Protein AF-A0A183DKE3-F1 (afdb_monomer)

Sequence (76 aa):
MCSRETEFTVAKHSVRFLSVLLDGCVFIWIGDKNRLDALCFSQLLKGMTIIESPKPNHLTDSFAVKLNKLFPDKQV

Organism: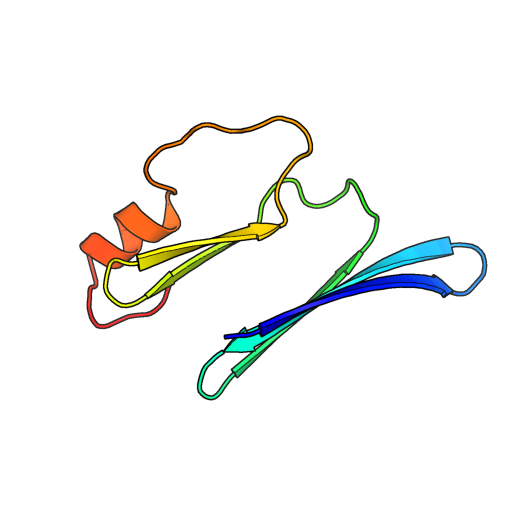 NCBI:txid637853

Secondary structure (DSSP, 8-state):
-EEEEEEEEETTEEEEEEEEE-SS-EEEEEE-TTS-S-EEEEETTEEEEEE--SS----SS-HHHHHHHHSTTS--

pLDDT: mean 78.48, std 11.66, range [50.72, 92.5]

Foldseek 3Di:
DDKDKDWDADPNDIKIWIWDDDVVDIDIDIGDLPPDAWDKKDAQLDIDIRHHHPPDPPPVADVQSVVCVVVRHDID

Radius of gyration: 14.0 Å; Cα contacts (8 Å, |Δi|>4): 126; chains: 1; bounding box: 29×27×38 Å

Mean predicted aligned error: 7.1 Å

Structure (mmCIF, N/CA/C/O backbone):
data_AF-A0A183DKE3-F1
#
_entry.id   AF-A0A183DKE3-F1
#
loop_
_atom_site.group_PDB
_atom_site.id
_atom_site.type_symbol
_atom_site.label_atom_id
_atom_site.label_alt_id
_atom_site.label_comp_id
_atom_site.label_asym_id
_atom_site.label_entity_id
_atom_site.label_seq_id
_atom_site.pdbx_PDB_ins_code
_atom_site.Cartn_x
_atom_site.Cartn_y
_atom_site.Cartn_z
_atom_site.occupancy
_atom_site.B_iso_or_equiv
_atom_site.auth_seq_id
_atom_site.auth_comp_id
_atom_site.auth_asym_id
_atom_site.auth_atom_id
_atom_site.pdbx_PDB_model_num
ATOM 1 N N . MET A 1 1 ? 1.554 -10.115 8.128 1.00 67.38 1 MET A N 1
ATOM 2 C CA . MET A 1 1 ? 1.528 -9.114 7.044 1.00 67.38 1 MET A CA 1
ATOM 3 C C . MET A 1 1 ? 2.947 -8.915 6.544 1.00 67.38 1 MET A C 1
ATOM 5 O O . MET A 1 1 ? 3.837 -8.784 7.375 1.00 67.38 1 MET A O 1
ATOM 9 N N . CYS A 1 2 ? 3.181 -8.969 5.237 1.00 74.38 2 CYS A N 1
ATOM 10 C CA . CYS A 1 2 ? 4.518 -8.822 4.652 1.00 74.38 2 CYS A CA 1
ATOM 11 C C . CYS A 1 2 ? 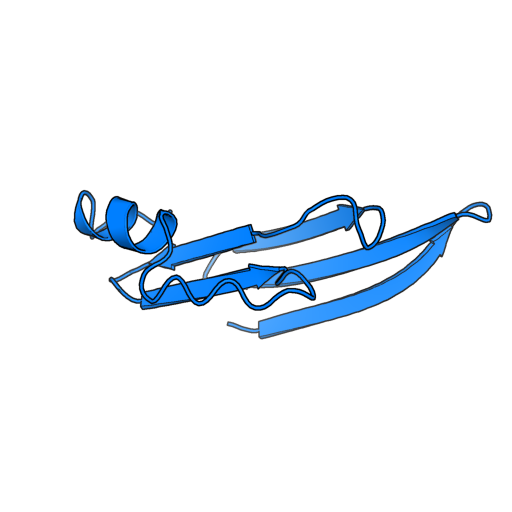4.421 -7.898 3.439 1.00 74.38 2 CYS A C 1
ATOM 13 O O . CYS A 1 2 ? 3.545 -8.104 2.600 1.00 74.38 2 CYS A O 1
ATOM 15 N N . SER A 1 3 ? 5.288 -6.888 3.362 1.00 80.75 3 SER A N 1
ATOM 16 C CA . SER A 1 3 ? 5.447 -6.062 2.168 1.00 80.75 3 SER A CA 1
ATOM 17 C C . SER A 1 3 ? 6.702 -6.479 1.407 1.00 80.75 3 SER A C 1
ATOM 19 O O . SER A 1 3 ? 7.727 -6.827 1.997 1.00 80.75 3 SER A O 1
ATOM 21 N N . ARG A 1 4 ? 6.618 -6.470 0.078 1.00 86.44 4 ARG A N 1
ATOM 22 C CA . ARG A 1 4 ? 7.771 -6.618 -0.810 1.00 86.44 4 ARG A CA 1
ATOM 23 C C . ARG A 1 4 ? 7.735 -5.541 -1.858 1.00 86.44 4 ARG A C 1
ATOM 25 O O . ARG A 1 4 ? 6.702 -5.326 -2.488 1.00 86.44 4 ARG A O 1
ATOM 32 N N . GLU A 1 5 ? 8.890 -4.946 -2.075 1.00 88.00 5 GLU A N 1
ATOM 33 C CA . GLU A 1 5 ? 9.072 -3.897 -3.051 1.00 88.00 5 GLU A CA 1
ATOM 34 C C . GLU A 1 5 ? 10.226 -4.251 -3.985 1.00 88.00 5 GLU A C 1
ATOM 36 O O . GLU A 1 5 ? 11.239 -4.807 -3.556 1.00 88.00 5 GLU A O 1
ATOM 41 N N . THR A 1 6 ? 10.059 -3.962 -5.270 1.00 90.56 6 THR A N 1
ATOM 42 C CA . THR A 1 6 ? 11.113 -4.113 -6.269 1.00 90.56 6 THR A CA 1
ATOM 43 C C . THR A 1 6 ? 10.924 -3.098 -7.392 1.00 90.56 6 THR A C 1
ATOM 45 O O . THR A 1 6 ? 9.846 -2.528 -7.562 1.00 90.56 6 THR A O 1
ATOM 48 N N . GLU A 1 7 ? 11.978 -2.865 -8.159 1.00 91.00 7 GLU A N 1
ATOM 49 C CA . GLU A 1 7 ? 11.969 -1.988 -9.322 1.00 91.00 7 GLU A CA 1
ATOM 50 C C . GLU A 1 7 ? 12.444 -2.798 -10.528 1.00 91.00 7 GLU A C 1
ATOM 52 O O . GLU A 1 7 ? 13.407 -3.562 -10.434 1.00 91.00 7 GLU A O 1
ATOM 57 N N . PHE A 1 8 ? 11.744 -2.667 -11.652 1.00 90.88 8 PHE A N 1
ATOM 58 C CA . PHE A 1 8 ? 12.070 -3.375 -12.882 1.00 90.88 8 PHE A CA 1
ATOM 59 C C . PHE A 1 8 ? 11.902 -2.488 -14.109 1.00 90.88 8 PHE A C 1
ATOM 61 O O . PHE A 1 8 ? 11.051 -1.604 -14.160 1.00 90.88 8 PHE A O 1
ATOM 68 N N . THR A 1 9 ? 12.698 -2.774 -15.137 1.00 92.50 9 THR A N 1
ATOM 69 C CA . THR A 1 9 ? 12.610 -2.090 -16.427 1.00 92.50 9 THR A CA 1
ATOM 70 C C . THR A 1 9 ? 11.723 -2.886 -17.378 1.00 92.50 9 THR A C 1
ATOM 72 O O . THR A 1 9 ? 12.060 -4.010 -17.747 1.00 92.50 9 THR A O 1
ATOM 75 N N . VAL A 1 10 ? 10.617 -2.293 -17.829 1.00 89.50 10 VAL A N 1
ATOM 76 C CA . VAL A 1 10 ? 9.698 -2.875 -18.819 1.00 89.50 10 VAL A CA 1
ATOM 77 C C . VAL A 1 10 ? 9.610 -1.933 -20.011 1.00 89.50 10 VAL A C 1
ATOM 79 O O . VAL A 1 10 ? 9.280 -0.764 -19.858 1.00 89.50 10 VAL A O 1
ATOM 82 N N . ALA A 1 11 ? 9.935 -2.424 -21.210 1.00 91.94 11 ALA A N 1
ATOM 83 C CA . ALA A 1 11 ? 9.891 -1.633 -22.446 1.00 91.94 11 ALA A CA 1
ATOM 84 C C . ALA A 1 11 ? 10.627 -0.272 -22.359 1.00 91.94 11 ALA A C 1
ATOM 86 O O . ALA A 1 11 ? 10.166 0.719 -22.911 1.00 91.94 11 ALA A O 1
ATOM 87 N N . LYS A 1 12 ? 11.791 -0.232 -21.689 1.00 91.25 12 LYS A N 1
ATOM 88 C CA . LYS A 1 12 ? 12.599 0.981 -21.408 1.00 91.25 12 LYS A CA 1
ATOM 89 C C . LYS A 1 12 ? 12.001 1.954 -20.377 1.00 91.25 12 LYS A C 1
ATOM 91 O O . LYS A 1 12 ? 12.580 3.013 -20.156 1.00 91.25 12 LYS A O 1
ATOM 96 N N . HIS A 1 13 ? 10.908 1.593 -19.714 1.00 88.19 13 HIS A N 1
ATOM 97 C CA . HIS A 1 13 ? 10.338 2.346 -18.598 1.00 88.19 13 HIS A CA 1
ATOM 98 C C . HIS A 1 13 ? 10.719 1.681 -17.274 1.00 88.19 13 HIS A C 1
ATOM 100 O O . HIS A 1 13 ? 10.569 0.466 -17.139 1.00 88.19 13 HIS A O 1
ATOM 106 N N . SER A 1 14 ? 11.220 2.457 -16.307 1.00 89.19 14 SER A N 1
ATOM 107 C CA . SER A 1 14 ? 11.423 1.954 -14.943 1.00 89.19 14 SER A CA 1
ATOM 108 C C . SER A 1 14 ? 10.096 1.978 -14.201 1.00 89.19 14 SER A C 1
ATOM 110 O O . SER A 1 14 ? 9.450 3.022 -14.129 1.00 89.19 14 SER A O 1
ATOM 112 N N . VAL A 1 15 ? 9.690 0.837 -13.660 1.00 90.00 15 VAL A N 1
ATOM 113 C CA . VAL A 1 15 ? 8.414 0.664 -12.975 1.00 90.00 15 VAL A CA 1
ATOM 114 C C . VAL A 1 15 ? 8.677 0.094 -11.592 1.00 90.00 15 VAL A C 1
ATOM 116 O O . VAL A 1 15 ? 9.456 -0.845 -11.422 1.00 90.00 15 VAL A O 1
ATOM 119 N N . ARG A 1 16 ? 8.007 0.660 -10.590 1.00 88.38 16 ARG A N 1
ATOM 120 C CA . ARG A 1 16 ? 8.073 0.193 -9.210 1.00 88.38 16 ARG A CA 1
ATOM 121 C C . ARG A 1 16 ? 6.904 -0.743 -8.947 1.00 88.38 16 ARG A C 1
ATOM 123 O O . ARG A 1 16 ? 5.768 -0.469 -9.335 1.00 88.38 16 ARG A O 1
ATOM 130 N N . PHE A 1 17 ? 7.203 -1.845 -8.280 1.00 88.94 17 PHE A N 1
ATOM 131 C CA . PHE A 1 17 ? 6.244 -2.844 -7.852 1.00 88.94 17 PHE A CA 1
ATOM 132 C C . PHE A 1 17 ? 6.243 -2.927 -6.342 1.00 88.94 17 PHE A C 1
ATOM 134 O O . PHE A 1 17 ? 7.289 -3.081 -5.712 1.00 88.94 17 PHE A O 1
ATOM 141 N N . LEU A 1 18 ? 5.046 -2.888 -5.779 1.00 88.12 18 LEU A N 1
ATOM 142 C CA . LEU A 1 18 ? 4.810 -3.120 -4.373 1.00 88.12 18 LEU A CA 1
ATOM 143 C C . LEU A 1 18 ? 3.744 -4.193 -4.224 1.00 88.12 18 LEU A C 1
ATOM 145 O O . LEU A 1 18 ? 2.680 -4.113 -4.831 1.00 88.12 18 LEU A O 1
ATOM 149 N N . SER A 1 19 ? 4.016 -5.166 -3.366 1.00 89.00 19 SER A N 1
ATOM 150 C CA . SER A 1 19 ? 3.024 -6.139 -2.931 1.00 89.00 19 SER A CA 1
ATOM 151 C C . SER A 1 19 ? 2.901 -6.121 -1.419 1.00 89.00 19 SER A C 1
ATOM 153 O O . SER A 1 19 ? 3.907 -6.044 -0.712 1.00 89.00 19 SER A O 1
ATOM 155 N N . VAL A 1 20 ? 1.670 -6.206 -0.926 1.00 85.75 20 VAL A N 1
ATOM 156 C CA . VAL A 1 20 ? 1.368 -6.389 0.492 1.00 85.75 20 VAL A CA 1
ATOM 157 C C . VAL A 1 20 ? 0.479 -7.607 0.633 1.00 85.75 20 VAL A C 1
ATOM 159 O O . VAL A 1 20 ? -0.614 -7.664 0.071 1.00 85.75 20 VAL A O 1
ATOM 162 N N . LEU A 1 21 ? 0.966 -8.584 1.390 1.00 85.62 21 LEU A N 1
ATOM 163 C CA . LEU A 1 21 ? 0.204 -9.767 1.751 1.00 85.62 21 LEU A CA 1
ATOM 164 C C . LEU A 1 21 ? -0.546 -9.500 3.059 1.00 85.62 21 LEU A C 1
ATOM 166 O O . LEU A 1 21 ? 0.077 -9.305 4.113 1.00 85.62 21 LEU A O 1
ATOM 170 N N . LEU A 1 22 ? -1.870 -9.494 2.967 1.00 82.00 22 LEU A N 1
ATOM 171 C CA . LEU A 1 22 ? -2.820 -9.381 4.068 1.00 82.00 22 LEU A CA 1
ATOM 172 C C . LEU A 1 22 ? -3.450 -10.759 4.327 1.00 82.00 22 LEU A C 1
ATOM 174 O O . LEU A 1 22 ? -3.240 -11.703 3.563 1.00 82.00 22 LEU A O 1
ATOM 178 N N . ASP A 1 23 ? -4.219 -10.889 5.406 1.00 78.62 23 ASP A N 1
ATOM 179 C CA . ASP A 1 23 ? -4.954 -12.128 5.661 1.00 78.62 23 ASP A CA 1
ATOM 180 C C . ASP A 1 23 ? -6.125 -12.246 4.670 1.00 78.62 23 ASP A C 1
ATOM 182 O O . ASP A 1 23 ? -7.010 -11.392 4.631 1.00 78.62 23 ASP A O 1
ATOM 186 N N . GLY A 1 24 ? -6.076 -13.246 3.788 1.00 83.56 24 GLY A N 1
ATOM 187 C CA . GLY A 1 24 ? -7.093 -13.475 2.755 1.00 83.56 24 GLY A CA 1
ATOM 188 C C . GLY A 1 24 ? -7.069 -12.531 1.543 1.00 83.56 24 GLY A C 1
ATOM 189 O O . GLY A 1 24 ? -7.889 -12.704 0.643 1.00 83.56 24 GLY A O 1
ATOM 190 N N . CYS A 1 25 ? -6.146 -11.563 1.457 1.00 85.69 25 CYS A N 1
ATOM 191 C CA . CYS A 1 25 ? -6.004 -10.729 0.260 1.00 85.69 25 CYS A CA 1
ATOM 192 C C . CYS A 1 25 ? -4.559 -10.307 -0.034 1.00 85.69 25 CYS A C 1
ATOM 194 O O . CYS A 1 25 ? -3.693 -10.252 0.839 1.00 85.69 25 CYS A O 1
ATOM 196 N N . VAL A 1 26 ? -4.296 -10.012 -1.307 1.00 89.06 26 VAL A N 1
ATOM 197 C CA . VAL A 1 26 ? -3.014 -9.479 -1.769 1.00 89.06 26 VAL A CA 1
ATOM 198 C C . VAL A 1 26 ? -3.279 -8.150 -2.447 1.00 89.06 26 VAL A C 1
ATOM 200 O O . VAL A 1 26 ? -4.081 -8.066 -3.375 1.00 89.06 26 VAL A O 1
ATOM 203 N N . PHE A 1 27 ? -2.586 -7.117 -1.989 1.00 86.50 27 PHE A N 1
ATOM 204 C CA . PHE A 1 27 ? -2.562 -5.830 -2.657 1.00 86.50 27 PHE A CA 1
ATOM 205 C C . PHE A 1 27 ? -1.320 -5.747 -3.543 1.00 86.50 27 PHE A C 1
ATOM 207 O O . PHE A 1 27 ? -0.219 -6.046 -3.081 1.00 86.50 27 PHE A O 1
ATOM 214 N N . ILE A 1 28 ? -1.491 -5.339 -4.802 1.00 90.38 28 ILE A N 1
ATOM 215 C CA . ILE A 1 28 ? -0.401 -5.141 -5.760 1.00 90.38 28 ILE A CA 1
ATOM 216 C C . ILE A 1 28 ? -0.534 -3.743 -6.354 1.00 90.38 28 ILE A C 1
ATOM 218 O O . ILE A 1 28 ? -1.574 -3.397 -6.911 1.00 90.38 28 ILE A O 1
ATOM 222 N N . TRP A 1 29 ? 0.537 -2.960 -6.273 1.00 88.25 29 TRP A N 1
ATOM 223 C CA . TRP A 1 29 ? 0.659 -1.675 -6.945 1.00 88.25 29 TRP A CA 1
ATOM 224 C C . TRP A 1 29 ? 1.829 -1.700 -7.920 1.00 88.25 29 TRP A C 1
ATOM 226 O O . TRP A 1 29 ? 2.913 -2.190 -7.603 1.00 88.25 29 TRP A O 1
ATOM 236 N N . ILE A 1 30 ? 1.578 -1.174 -9.116 1.00 89.69 30 ILE A N 1
ATOM 237 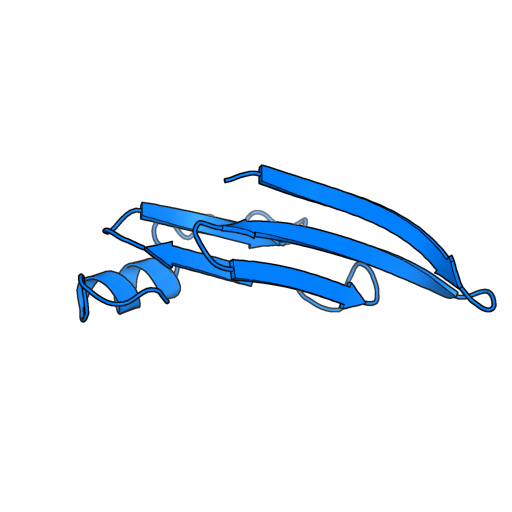C CA . ILE A 1 30 ? 2.539 -1.072 -10.209 1.00 89.69 30 ILE A CA 1
ATOM 238 C C . ILE A 1 30 ? 2.421 0.337 -10.772 1.00 89.69 30 ILE A C 1
ATOM 240 O O . ILE A 1 30 ? 1.339 0.747 -11.198 1.00 89.69 30 ILE A O 1
ATOM 244 N N . GLY A 1 31 ? 3.519 1.080 -10.786 1.00 88.19 31 GLY A N 1
ATOM 245 C CA . GLY A 1 31 ? 3.518 2.423 -11.344 1.00 88.19 31 GLY A CA 1
ATOM 246 C C . GLY A 1 31 ? 4.866 3.112 -11.259 1.00 88.19 31 GLY A C 1
ATOM 247 O O . GLY A 1 31 ? 5.850 2.563 -10.762 1.00 88.19 31 GLY A O 1
ATOM 248 N N . ASP A 1 32 ? 4.900 4.346 -11.749 1.00 84.00 32 ASP A N 1
ATOM 249 C CA . ASP A 1 32 ? 6.090 5.180 -11.644 1.00 84.00 32 ASP A CA 1
ATOM 250 C C . ASP A 1 32 ? 6.333 5.568 -10.184 1.00 84.00 32 ASP A C 1
ATOM 252 O O . ASP A 1 32 ? 5.401 5.908 -9.448 1.00 84.00 32 ASP A O 1
ATOM 256 N N . LYS A 1 33 ? 7.607 5.580 -9.783 1.00 69.50 33 LYS A N 1
ATOM 257 C CA . LYS A 1 33 ? 8.068 5.772 -8.398 1.00 69.50 33 LYS A CA 1
ATOM 258 C C . LYS A 1 33 ? 7.460 6.977 -7.664 1.00 69.50 33 LYS A C 1
ATOM 260 O O . LYS A 1 33 ? 7.326 6.914 -6.448 1.00 69.50 33 LYS A O 1
ATOM 265 N N . ASN A 1 34 ? 7.084 8.030 -8.390 1.00 67.56 34 ASN A N 1
ATOM 266 C CA . ASN A 1 34 ? 6.608 9.302 -7.836 1.00 67.56 34 ASN A CA 1
ATOM 267 C C . ASN A 1 34 ? 5.134 9.603 -8.160 1.00 67.56 34 ASN A C 1
ATOM 269 O O . ASN A 1 34 ? 4.695 10.735 -7.987 1.00 67.56 34 ASN A O 1
ATOM 273 N N . ARG A 1 35 ? 4.374 8.638 -8.696 1.00 71.12 35 ARG A N 1
ATOM 274 C CA . ARG A 1 35 ? 2.983 8.880 -9.116 1.00 71.12 35 ARG A CA 1
ATOM 275 C C . ARG A 1 35 ? 1.967 8.711 -7.983 1.00 71.12 35 ARG A C 1
ATOM 277 O O . ARG A 1 35 ? 0.855 9.221 -8.095 1.00 71.12 35 ARG A O 1
ATOM 284 N N . LEU A 1 36 ? 2.326 7.994 -6.918 1.00 69.12 36 LEU A N 1
ATOM 285 C CA . LEU A 1 36 ? 1.477 7.793 -5.748 1.00 69.12 36 LEU A CA 1
ATOM 286 C C . LEU A 1 36 ? 2.224 8.241 -4.489 1.00 69.12 36 LEU A C 1
ATOM 288 O O . LEU A 1 36 ? 3.217 7.625 -4.112 1.00 69.12 36 LEU A O 1
ATOM 292 N N . ASP A 1 37 ? 1.738 9.306 -3.853 1.00 66.81 37 ASP A N 1
ATOM 293 C CA . ASP A 1 37 ? 2.397 9.889 -2.679 1.00 66.81 37 ASP A CA 1
ATOM 294 C C . ASP A 1 37 ? 2.200 9.054 -1.416 1.00 66.81 37 ASP A C 1
ATOM 296 O O . ASP A 1 37 ? 3.1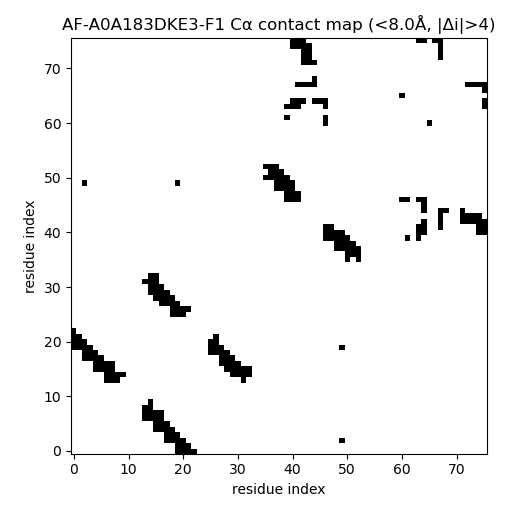22 8.913 -0.618 1.00 66.81 37 ASP A O 1
ATOM 300 N N . ALA A 1 38 ? 0.995 8.519 -1.211 1.00 72.12 38 ALA A N 1
ATOM 301 C CA . ALA A 1 38 ? 0.712 7.677 -0.065 1.00 72.12 38 ALA A CA 1
ATOM 302 C C . ALA A 1 38 ? -0.397 6.670 -0.351 1.00 72.12 38 ALA A C 1
ATOM 304 O O . ALA A 1 38 ? -1.390 6.980 -1.010 1.00 72.12 38 ALA A O 1
ATOM 305 N N . LEU A 1 39 ? -0.244 5.477 0.215 1.00 77.25 39 LEU A N 1
ATOM 306 C CA . LEU A 1 39 ? -1.307 4.487 0.321 1.00 77.25 39 LEU A CA 1
ATOM 307 C C . LEU A 1 39 ? -1.373 4.024 1.766 1.00 77.25 39 LEU A C 1
ATOM 309 O O . LEU A 1 39 ? -0.364 3.586 2.309 1.00 77.25 39 LEU A O 1
ATOM 313 N N . CYS A 1 40 ? -2.547 4.108 2.377 1.00 77.12 40 CYS A N 1
ATOM 314 C CA . CYS A 1 40 ? -2.748 3.790 3.785 1.00 77.12 40 CYS A CA 1
ATOM 315 C C . CYS A 1 40 ? -3.750 2.652 3.930 1.00 77.12 40 CYS A C 1
ATOM 317 O O . CYS A 1 40 ? -4.646 2.500 3.106 1.00 77.12 40 CYS A O 1
ATOM 319 N N . PHE A 1 41 ? -3.595 1.899 5.008 1.00 80.62 41 PHE A N 1
ATOM 320 C CA . PHE A 1 41 ? -4.429 0.766 5.371 1.00 80.62 41 PHE A CA 1
ATOM 321 C C . PHE A 1 41 ? -4.747 0.835 6.861 1.00 80.62 41 PHE A C 1
ATOM 323 O O . PHE A 1 41 ? -3.875 1.187 7.663 1.00 80.62 41 PHE A O 1
ATOM 330 N N . SER A 1 42 ? -5.966 0.479 7.258 1.00 79.75 42 SER A N 1
ATOM 331 C CA . SER A 1 42 ? -6.311 0.291 8.660 1.00 79.75 42 SER A CA 1
ATOM 332 C C . SER A 1 42 ? -7.304 -0.843 8.886 1.00 79.75 42 SER A C 1
ATOM 334 O O . SER A 1 42 ? -8.313 -0.984 8.198 1.00 79.75 42 SER A O 1
ATOM 336 N N . GLN A 1 43 ? -7.022 -1.642 9.911 1.00 78.06 43 GLN A N 1
ATOM 337 C CA . GLN A 1 43 ? -7.876 -2.726 10.372 1.00 78.06 43 GLN A CA 1
ATOM 338 C C . GLN A 1 43 ? -7.712 -2.870 11.887 1.00 78.06 43 GLN A C 1
ATOM 340 O O . GLN A 1 43 ? -6.600 -2.736 12.403 1.00 78.06 43 GLN A O 1
ATOM 345 N N . LEU A 1 44 ? -8.801 -3.165 12.608 1.00 70.06 44 LEU A N 1
ATOM 346 C CA . LEU A 1 44 ? -8.783 -3.371 14.065 1.00 70.06 44 LEU A CA 1
ATOM 347 C C . LEU A 1 44 ? -8.085 -2.224 14.827 1.00 70.06 44 LEU A C 1
ATOM 349 O O . LEU A 1 44 ? -7.290 -2.469 15.736 1.00 70.06 44 LEU A O 1
ATOM 353 N N . LEU A 1 45 ? -8.335 -0.970 14.430 1.00 60.41 45 LEU A N 1
ATOM 354 C CA . LEU A 1 45 ? -7.754 0.251 15.011 1.00 60.41 45 LEU A CA 1
ATOM 355 C C . LEU A 1 45 ? -6.227 0.378 14.874 1.00 60.41 45 LEU A C 1
ATOM 357 O O . LEU A 1 45 ? -5.639 1.328 15.392 1.00 60.41 45 LEU A O 1
ATOM 361 N N . LYS A 1 46 ? -5.577 -0.543 14.157 1.00 66.19 46 LYS A N 1
ATOM 362 C CA . LYS A 1 46 ? -4.170 -0.446 13.772 1.00 66.19 46 LYS A CA 1
ATOM 363 C C . LYS A 1 46 ? -4.097 0.122 12.361 1.00 66.19 46 LYS A C 1
ATOM 365 O O . LYS A 1 46 ? -4.783 -0.348 11.453 1.00 66.19 46 LYS A O 1
ATOM 370 N N . GLY A 1 47 ? -3.302 1.170 12.189 1.00 66.00 47 GLY A N 1
ATOM 371 C CA . GLY A 1 47 ? -3.026 1.787 10.895 1.00 66.00 47 GLY A CA 1
ATOM 372 C C . GLY A 1 47 ? -1.620 1.477 10.421 1.00 66.00 47 GLY A C 1
ATOM 373 O O . GLY A 1 47 ? -0.709 1.344 11.235 1.00 66.00 47 GLY A O 1
ATOM 374 N N . MET A 1 48 ? -1.437 1.409 9.109 1.00 71.25 48 MET A N 1
ATOM 375 C CA . MET A 1 48 ? -0.121 1.351 8.490 1.00 71.25 48 MET A CA 1
ATOM 376 C C . MET A 1 48 ? -0.120 2.129 7.177 1.00 71.25 48 MET A C 1
ATOM 378 O O . MET A 1 48 ? -1.101 2.117 6.429 1.00 71.25 48 MET A O 1
ATOM 382 N N . THR A 1 49 ? 0.999 2.777 6.883 1.00 69.06 49 THR A N 1
ATOM 383 C CA . THR A 1 49 ? 1.254 3.367 5.572 1.00 69.06 49 THR A CA 1
ATOM 384 C C . THR A 1 49 ? 1.987 2.333 4.715 1.00 69.06 49 THR A C 1
ATOM 386 O O . THR A 1 49 ? 3.031 1.820 5.099 1.00 69.06 49 THR A O 1
ATOM 389 N N . ILE A 1 50 ? 1.390 1.957 3.585 1.00 71.56 50 ILE A N 1
ATOM 390 C CA . ILE A 1 50 ? 1.893 0.954 2.637 1.00 71.56 50 ILE A CA 1
ATOM 391 C C . ILE A 1 50 ? 2.873 1.585 1.638 1.00 71.56 50 ILE A C 1
ATOM 393 O O . ILE A 1 50 ? 3.891 0.981 1.313 1.00 71.56 50 ILE A O 1
ATOM 397 N N . ILE A 1 51 ? 2.567 2.792 1.157 1.00 68.50 51 ILE A N 1
ATOM 398 C CA . ILE A 1 51 ? 3.460 3.609 0.321 1.00 68.50 51 ILE A CA 1
ATOM 399 C C . ILE A 1 51 ? 3.682 4.914 1.065 1.00 68.50 51 ILE A C 1
ATOM 401 O O . ILE A 1 51 ? 2.706 5.593 1.374 1.00 68.50 51 ILE A O 1
ATOM 405 N N . GLU A 1 52 ? 4.936 5.254 1.353 1.00 63.44 52 GLU A N 1
ATOM 406 C CA . GLU A 1 52 ? 5.308 6.510 2.004 1.00 63.44 52 GLU A CA 1
ATOM 407 C C . GLU A 1 52 ? 5.946 7.477 1.006 1.00 63.44 52 GLU A C 1
ATOM 409 O O . GLU A 1 52 ? 6.832 7.111 0.226 1.00 63.44 52 GLU A O 1
ATOM 414 N N . SER A 1 53 ? 5.513 8.737 1.062 1.00 60.50 53 SER A N 1
ATOM 415 C CA . SER A 1 53 ? 6.178 9.833 0.366 1.00 60.50 53 SER A CA 1
ATOM 416 C C . SER A 1 53 ? 7.562 10.058 0.985 1.00 60.50 53 SER A C 1
ATOM 418 O O . SER A 1 53 ? 7.703 9.979 2.207 1.00 60.50 53 SER A O 1
ATOM 420 N N . PRO A 1 54 ? 8.587 10.430 0.196 1.00 58.03 54 PRO A N 1
ATOM 421 C CA . PRO A 1 54 ? 9.888 10.838 0.732 1.00 58.03 54 PRO A CA 1
ATOM 422 C C . PRO A 1 54 ? 9.816 12.072 1.649 1.00 58.03 54 PRO A C 1
ATOM 424 O O . PRO A 1 54 ? 10.776 12.358 2.362 1.00 58.03 54 PRO A O 1
ATOM 427 N N . LYS A 1 55 ? 8.698 12.812 1.651 1.00 59.34 55 LYS A N 1
ATOM 428 C CA . LYS A 1 55 ? 8.414 13.823 2.672 1.00 59.34 55 LYS A CA 1
ATOM 429 C C . LYS A 1 55 ? 7.639 13.161 3.814 1.00 59.34 55 LYS A C 1
ATOM 431 O O . LYS A 1 55 ? 6.513 12.721 3.576 1.00 59.34 55 LYS A O 1
ATOM 436 N N . PRO A 1 56 ? 8.185 13.114 5.041 1.00 53.94 56 PRO A N 1
ATOM 437 C CA . PRO A 1 56 ? 7.483 12.520 6.165 1.00 53.94 56 PRO A CA 1
ATOM 438 C C . PRO A 1 56 ? 6.218 13.332 6.456 1.00 53.94 56 PRO A C 1
ATOM 440 O O . PRO A 1 56 ? 6.269 14.446 6.977 1.00 53.94 56 PRO A O 1
ATOM 443 N N . ASN A 1 57 ? 5.061 12.777 6.106 1.00 54.53 57 ASN A N 1
ATOM 444 C CA . ASN A 1 57 ? 3.787 13.298 6.573 1.00 54.53 57 ASN A CA 1
ATOM 445 C C . ASN A 1 57 ? 3.556 12.726 7.973 1.00 54.53 57 ASN A C 1
ATOM 447 O O . ASN A 1 57 ? 3.048 11.620 8.130 1.00 54.53 57 ASN A O 1
ATOM 451 N N . HIS A 1 58 ? 3.941 13.492 8.995 1.00 50.72 58 HIS A N 1
ATOM 452 C CA . HIS A 1 58 ? 3.772 13.182 10.421 1.00 50.72 58 HIS A CA 1
ATOM 453 C C . HIS A 1 58 ? 2.302 13.202 10.890 1.00 50.72 58 HIS A C 1
ATOM 455 O O . HIS A 1 58 ? 2.010 13.597 12.018 1.00 50.72 58 HIS A O 1
ATOM 461 N N . LEU A 1 59 ? 1.351 12.803 10.042 1.00 54.03 59 LEU A N 1
ATOM 462 C CA . LEU A 1 59 ? -0.034 12.629 10.458 1.00 54.03 59 LEU A CA 1
ATOM 463 C C . LEU A 1 59 ? -0.095 11.406 11.372 1.00 54.03 59 LEU A C 1
ATOM 465 O O . LEU A 1 59 ? -0.178 10.270 10.918 1.00 54.03 59 LEU A O 1
ATOM 469 N N . THR A 1 60 ? -0.051 11.675 12.674 1.00 52.28 60 THR A N 1
ATOM 470 C CA . THR A 1 60 ? -0.065 10.716 13.785 1.00 52.28 60 THR A CA 1
ATOM 471 C C . THR A 1 60 ? -1.265 9.762 13.769 1.00 52.28 60 THR A C 1
ATOM 473 O O . THR A 1 60 ? -1.206 8.735 14.428 1.00 52.28 60 THR A O 1
ATOM 476 N N . ASP A 1 61 ? -2.305 10.061 12.978 1.00 59.44 61 ASP A N 1
ATOM 477 C CA . ASP A 1 61 ? -3.404 9.161 12.616 1.00 59.44 61 ASP A CA 1
ATOM 478 C C . ASP A 1 61 ? -3.783 9.400 11.142 1.00 59.44 61 ASP A C 1
ATOM 480 O O . ASP A 1 61 ? -4.321 10.462 10.796 1.00 59.44 61 ASP A O 1
ATOM 484 N N . SER A 1 62 ? -3.533 8.421 10.265 1.00 73.50 62 SER A N 1
ATOM 485 C CA . SER A 1 62 ? -3.952 8.504 8.860 1.00 73.50 62 SER A CA 1
ATOM 486 C C . SER A 1 62 ? -5.483 8.574 8.748 1.00 73.50 62 SER A C 1
ATOM 488 O O . SER A 1 62 ? -6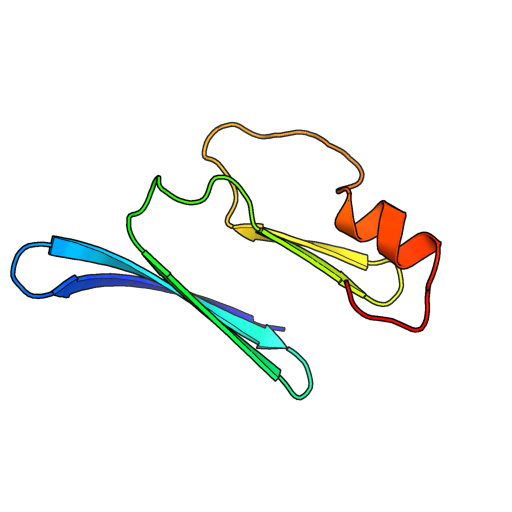.216 8.115 9.629 1.00 73.50 62 SER A O 1
ATOM 490 N N . PHE A 1 63 ? -6.003 9.139 7.652 1.00 82.94 63 PHE A N 1
ATOM 491 C CA . PHE A 1 63 ? -7.452 9.158 7.406 1.00 82.94 63 PHE A CA 1
ATOM 492 C C . PHE A 1 63 ? -8.063 7.746 7.450 1.00 82.94 63 PHE A C 1
ATOM 494 O O . PHE A 1 63 ? -9.154 7.582 7.990 1.00 82.94 63 PHE A O 1
ATOM 501 N N . ALA A 1 64 ? -7.329 6.727 6.985 1.00 83.38 64 ALA A N 1
ATOM 502 C CA . ALA A 1 64 ? -7.756 5.331 7.059 1.00 83.38 64 ALA A CA 1
ATOM 503 C C . ALA A 1 64 ? -7.989 4.872 8.509 1.00 83.38 64 ALA A C 1
ATOM 505 O O . ALA A 1 64 ? -8.997 4.230 8.786 1.00 83.38 64 ALA A O 1
ATOM 506 N N . VAL A 1 65 ? -7.132 5.278 9.457 1.00 83.12 65 VAL A N 1
ATOM 507 C CA . VAL A 1 65 ? -7.321 4.991 10.894 1.00 83.12 65 VAL A CA 1
ATOM 508 C C . VAL A 1 65 ? -8.569 5.675 11.435 1.00 83.12 65 VAL A C 1
ATOM 510 O O . VAL A 1 65 ? -9.364 5.063 12.147 1.00 83.12 65 VAL A O 1
ATOM 513 N N . LYS A 1 66 ? -8.772 6.951 11.089 1.00 87.44 66 LYS A N 1
ATOM 514 C CA . LYS A 1 66 ? -9.957 7.706 11.523 1.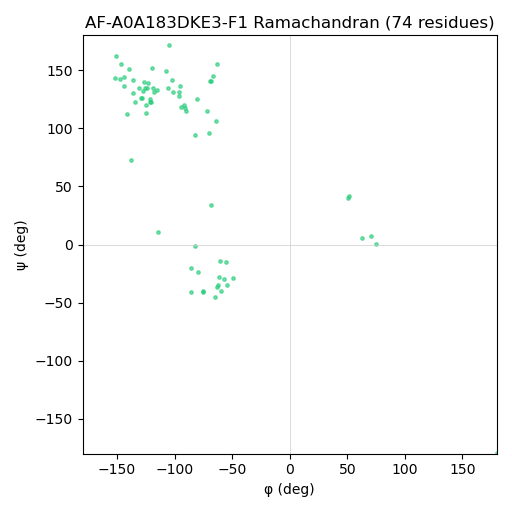00 87.44 66 LYS A CA 1
ATOM 515 C C . LYS A 1 66 ? -11.247 7.110 10.962 1.00 87.44 66 LYS A C 1
ATOM 517 O O . LYS A 1 66 ? -12.247 7.076 11.668 1.00 87.44 66 LYS A O 1
ATOM 522 N N . LEU A 1 67 ? -11.219 6.615 9.727 1.00 86.81 67 LEU A N 1
ATOM 523 C CA . LEU A 1 67 ? -12.370 5.982 9.094 1.00 86.81 67 LEU A CA 1
ATOM 524 C C . LEU A 1 67 ? -12.625 4.570 9.648 1.00 86.81 67 LEU A C 1
ATOM 526 O O . LEU A 1 67 ? -13.775 4.238 9.925 1.00 86.81 67 LEU A O 1
ATOM 530 N N . ASN A 1 68 ? -11.581 3.774 9.910 1.00 89.56 68 ASN A N 1
ATOM 531 C CA . ASN A 1 68 ? -11.721 2.473 10.574 1.00 89.56 68 ASN A CA 1
ATOM 532 C C . ASN A 1 68 ? -12.296 2.618 11.997 1.00 89.56 68 ASN A C 1
ATOM 534 O O . ASN A 1 68 ? -13.130 1.811 12.391 1.00 89.56 68 ASN A O 1
ATOM 538 N N . LYS A 1 69 ? -11.965 3.692 12.735 1.00 87.50 69 LYS A N 1
ATOM 539 C CA . LYS A 1 69 ? -12.589 4.009 14.040 1.00 87.50 69 LYS A CA 1
ATOM 540 C C . LYS A 1 69 ? -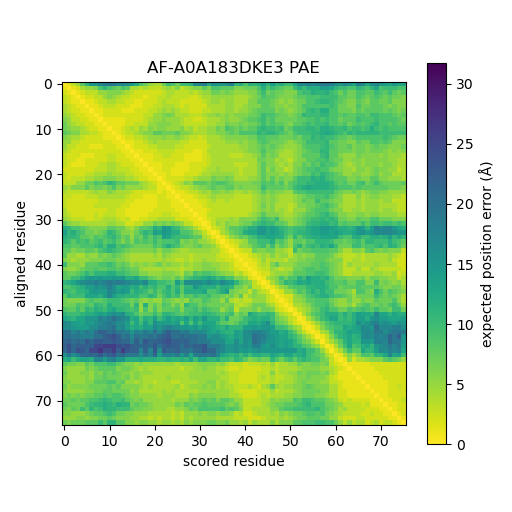14.120 4.154 13.968 1.00 87.50 69 LYS A C 1
ATOM 542 O O . LYS A 1 69 ? -14.787 3.861 14.954 1.00 87.50 69 LYS A O 1
ATOM 547 N N . LEU A 1 70 ? -14.680 4.592 12.834 1.00 91.19 70 LEU A N 1
ATOM 548 C CA . LEU A 1 70 ? -16.135 4.712 12.638 1.00 91.19 70 LEU A CA 1
ATOM 549 C C . LEU A 1 70 ? -16.804 3.369 12.307 1.00 91.19 70 LEU A C 1
ATOM 551 O O . LEU A 1 70 ? -17.998 3.202 12.544 1.00 91.19 70 LEU A O 1
ATOM 555 N N . PHE A 1 71 ? -16.042 2.419 11.763 1.00 89.00 71 PHE A N 1
ATOM 556 C CA . PHE A 1 71 ? -16.517 1.102 11.341 1.00 89.00 71 PHE A CA 1
ATOM 557 C C . PHE A 1 71 ? -15.495 0.028 11.754 1.00 89.00 71 PHE A C 1
ATOM 559 O O . PHE A 1 71 ? -14.786 -0.499 10.895 1.00 89.00 71 PHE A O 1
ATOM 566 N N . PRO A 1 72 ? -15.388 -0.294 13.058 1.00 83.19 72 PRO A N 1
ATOM 567 C CA . PRO A 1 72 ? -14.278 -1.086 13.603 1.00 83.19 72 PRO A CA 1
ATOM 568 C C . PRO A 1 72 ? -14.184 -2.501 13.019 1.00 83.19 72 PRO A C 1
ATOM 570 O O . PRO A 1 72 ? -13.084 -3.040 12.889 1.00 83.19 72 PRO A O 1
ATOM 573 N N . ASP A 1 73 ? -15.317 -3.060 12.593 1.00 85.12 73 ASP A N 1
ATOM 574 C CA . ASP A 1 73 ? -15.408 -4.395 11.994 1.00 85.12 73 ASP A CA 1
ATOM 575 C C . ASP A 1 73 ? -15.061 -4.417 10.493 1.00 85.12 73 ASP A C 1
ATOM 577 O O . ASP A 1 73 ? -15.088 -5.474 9.862 1.00 85.12 73 ASP A O 1
ATOM 581 N N . LYS A 1 74 ? -14.754 -3.260 9.888 1.00 84.50 74 LYS A N 1
ATOM 582 C CA . LYS A 1 74 ? -14.434 -3.137 8.460 1.00 84.50 74 LYS A CA 1
ATOM 583 C C . LYS A 1 74 ? -12.999 -2.688 8.248 1.00 84.50 74 LYS A C 1
ATOM 585 O O . LYS A 1 74 ? -12.555 -1.706 8.828 1.00 84.50 74 LYS A O 1
ATOM 590 N N . GLN A 1 75 ? -12.297 -3.361 7.347 1.00 84.19 75 GLN A N 1
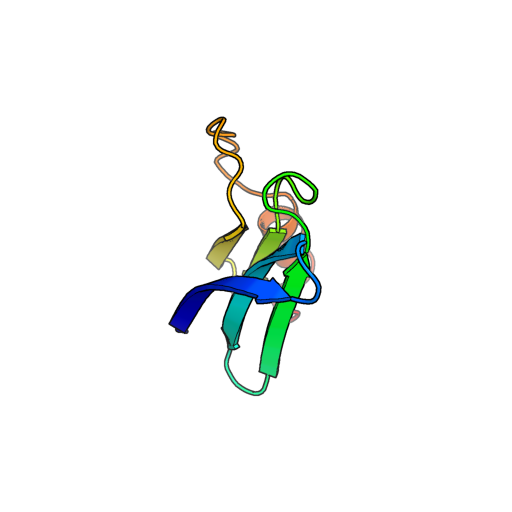ATOM 591 C CA . GLN A 1 75 ? -11.015 -2.888 6.833 1.00 84.19 75 GLN A CA 1
ATOM 592 C C . GLN A 1 75 ? -11.214 -1.647 5.950 1.00 84.19 75 GLN A C 1
ATOM 594 O O . GLN A 1 75 ? -12.172 -1.593 5.174 1.00 84.19 75 GLN A O 1
ATOM 599 N N . VAL A 1 76 ? -10.301 -0.680 6.071 1.00 81.12 76 VAL A N 1
ATOM 600 C CA . VAL A 1 76 ? -10.258 0.563 5.285 1.00 81.12 76 VAL A CA 1
ATOM 601 C C . VAL A 1 76 ? -8.915 0.708 4.591 1.00 81.12 76 VAL A C 1
ATOM 603 O O . VAL A 1 76 ? -7.880 0.570 5.282 1.00 81.12 76 VAL A O 1
#

Nearest PDB structures (foldseek):
  5wtq-assembly1_A  TM=7.645E-01  e=8.043E-03  Homo sapiens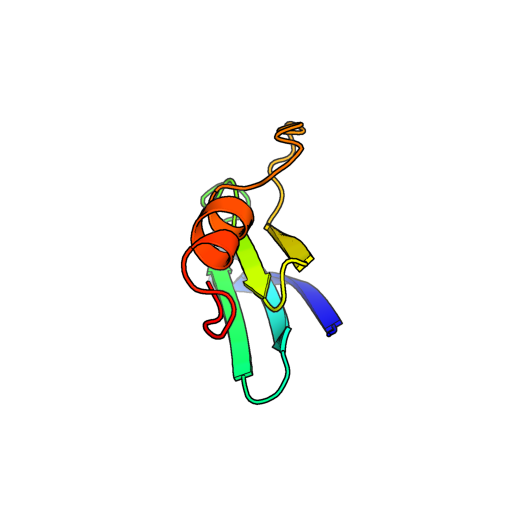
  5wtq-assembly2_C  TM=8.305E-01  e=2.132E-02  Homo sapiens
  5wtq-assembly2_D  TM=7.587E-01  e=1.671E-02  Homo sapiens
  2z5e-assembly1_B  TM=4.343E-01  e=3.111E-01  Homo sapiens
  6wyb-assembly1_A  TM=5.729E-01  e=4.766E-01  Thermococcus kodakarensis KOD1

Solvent-accessible surface area (backbone atoms only — not comparable to full-atom values): 4623 Å² total; per-residue (Å²): 122,52,76,51,74,54,75,49,76,54,97,90,39,72,34,32,38,39,37,38,43,51,92,96,46,74,48,76,48,77,43,51,83,82,76,63,56,68,39,65,37,10,46,78,77,45,63,48,73,79,39,76,41,96,63,85,76,82,59,91,66,48,70,33,31,60,52,12,66,78,39,54,94,39,76,62